Protein AF-A7S2D7-F1 (afdb_monomer)

Secondary structure (DSSP, 8-state):
-----HHHHHHHHHHHHHHHHHHHHHS----S--TTPPEEEEEEE--PPPBTTBS---SS--EEEEEEESS-SB-TTT--BTHHHHHHHHHHHHHHHHTT---HHHHHHHHHHHHHHHHH-BTTBSHHHHHHHHHHHS--

Nearest PDB structures (foldseek):
  5t7v-assembly1_S1  TM=2.648E-01  e=6.161E+00  Staphylococcus aureus

Organism: Nematostella vectensis (NCBI:txid45351)

Solvent-accessible surface area (backbone atoms only — not comparable to full-atom values): 8484 Å² total; per-residue (Å²): 130,88,84,75,50,71,64,56,53,50,51,52,54,50,52,53,23,52,52,33,39,50,47,41,68,76,55,62,81,77,90,67,70,59,96,92,54,62,66,39,77,48,79,45,78,64,66,62,76,52,62,93,83,45,54,51,61,60,94,60,88,40,77,47,78,47,79,42,63,64,88,35,76,53,30,93,89,78,62,53,41,59,69,52,56,59,53,48,51,50,51,57,51,46,57,40,55,78,62,29,39,69,59,74,92,51,46,59,45,53,52,33,33,51,51,38,50,68,75,53,37,47,101,86,40,52,62,66,52,47,52,56,53,50,48,71,76,56,73,128

Mean predicted aligned error: 9.38 Å

pLDDT: mean 75.76, std 11.94, range [41.72, 92.44]

InterPro domains:
  IPR053164 IS1016-like transposase [PTHR47163] (67-122)

Structure (mmCIF, N/CA/C/O backbone):
data_AF-A7S2D7-F1
#
_entry.id   AF-A7S2D7-F1
#
loop_
_atom_site.group_PDB
_atom_site.id
_atom_site.type_symbol
_atom_site.label_atom_id
_atom_site.label_alt_id
_atom_site.label_comp_id
_atom_site.label_asym_id
_atom_site.label_entity_id
_atom_site.label_seq_id
_atom_site.pdbx_PDB_ins_code
_atom_site.Cartn_x
_atom_site.Cartn_y
_atom_site.Cartn_z
_atom_site.occupancy
_atom_site.B_iso_or_equiv
_atom_site.auth_seq_id
_atom_site.auth_comp_id
_atom_site.auth_asym_id
_atom_site.auth_atom_id
_atom_site.pdbx_PDB_model_num
ATOM 1 N N . MET A 1 1 ? -18.080 21.602 16.824 1.00 41.72 1 MET A N 1
ATOM 2 C CA . MET A 1 1 ? -17.083 20.830 16.053 1.00 41.72 1 MET A CA 1
ATOM 3 C C . MET A 1 1 ? -17.118 19.422 16.624 1.00 41.72 1 MET A C 1
ATOM 5 O O . MET A 1 1 ? -16.817 19.279 17.797 1.00 41.72 1 MET A O 1
ATOM 9 N N . CYS A 1 2 ? -17.673 18.445 15.903 1.00 49.47 2 CYS A N 1
ATOM 10 C CA . CYS A 1 2 ? -17.934 17.110 16.453 1.00 49.47 2 CYS A CA 1
ATOM 11 C C . CYS A 1 2 ? -16.610 16.435 16.825 1.00 49.47 2 CYS A C 1
ATOM 13 O O . CYS A 1 2 ? -15.798 16.164 15.942 1.00 49.47 2 CYS A O 1
ATOM 15 N N . ASP A 1 3 ? -16.391 16.209 18.117 1.00 71.81 3 ASP A N 1
ATOM 16 C CA . ASP A 1 3 ? -15.151 15.635 18.629 1.00 71.81 3 ASP A CA 1
ATOM 17 C C . ASP A 1 3 ? -15.180 14.117 18.406 1.00 71.81 3 ASP A C 1
ATOM 19 O O . ASP A 1 3 ? -15.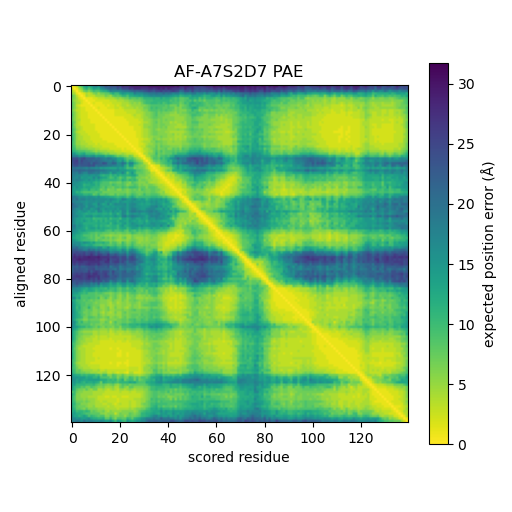849 13.358 19.113 1.00 71.81 3 ASP A O 1
ATOM 23 N N . VAL A 1 4 ? -14.551 13.663 17.323 1.00 79.50 4 VAL A N 1
ATOM 24 C CA . VAL A 1 4 ? -14.476 12.238 16.998 1.00 79.50 4 VAL A CA 1
ATOM 25 C C . VAL A 1 4 ? -13.358 11.628 17.834 1.00 79.50 4 VAL A C 1
ATOM 27 O O . VAL A 1 4 ? -12.190 11.952 17.639 1.00 79.50 4 VAL A O 1
ATOM 30 N N . SER A 1 5 ? -13.702 10.709 18.741 1.00 88.38 5 SER A N 1
ATOM 31 C CA . SER A 1 5 ? -12.699 10.040 19.583 1.00 88.38 5 SER A CA 1
ATOM 32 C C . SER A 1 5 ? -11.597 9.361 18.754 1.00 88.38 5 SER A C 1
ATOM 34 O O . SER A 1 5 ? -11.874 8.752 17.716 1.00 88.38 5 SER A O 1
ATOM 36 N N . GLU A 1 6 ? -10.355 9.359 19.251 1.00 82.69 6 GLU A N 1
ATOM 37 C CA . GLU A 1 6 ? -9.231 8.664 18.595 1.00 82.69 6 GLU A CA 1
ATOM 38 C C . GLU A 1 6 ? -9.531 7.178 18.324 1.00 82.69 6 GLU A C 1
ATOM 40 O O . GLU A 1 6 ? -9.091 6.610 17.323 1.00 82.69 6 GLU A O 1
ATOM 45 N N . ARG A 1 7 ? -10.337 6.544 19.188 1.00 84.94 7 ARG A N 1
ATOM 46 C CA . ARG A 1 7 ? -10.813 5.167 18.989 1.00 84.94 7 ARG A CA 1
ATOM 47 C C . ARG A 1 7 ? -11.715 5.043 17.769 1.00 84.94 7 ARG A C 1
ATOM 49 O O . ARG A 1 7 ? -11.518 4.131 16.967 1.00 84.94 7 ARG A O 1
ATOM 56 N N . ALA A 1 8 ? -12.670 5.956 17.609 1.00 87.12 8 ALA A N 1
ATOM 57 C CA . ALA A 1 8 ? -13.540 5.982 16.440 1.00 87.12 8 ALA A CA 1
ATOM 58 C C . ALA A 1 8 ? -12.723 6.199 15.156 1.00 87.12 8 ALA A C 1
ATOM 60 O O . ALA A 1 8 ? -12.913 5.465 14.186 1.00 87.12 8 ALA A O 1
ATOM 61 N N . VAL A 1 9 ? -11.735 7.101 15.176 1.00 86.12 9 VAL A N 1
ATOM 62 C CA . VAL A 1 9 ? -10.799 7.294 14.051 1.00 86.12 9 VAL A CA 1
ATOM 63 C C . VAL A 1 9 ? -10.030 6.006 13.736 1.00 86.12 9 VAL A C 1
ATOM 65 O O . VAL A 1 9 ? -9.883 5.630 12.568 1.00 86.12 9 VAL A O 1
ATOM 68 N N . GLY A 1 10 ? -9.566 5.295 14.767 1.00 86.00 10 GLY A N 1
ATOM 69 C CA . GLY A 1 10 ? -8.894 4.005 14.628 1.00 86.00 10 GLY A CA 1
ATOM 70 C C . GLY A 1 10 ? -9.771 2.937 13.968 1.00 86.00 10 GLY A C 1
ATOM 71 O O . GLY A 1 10 ? -9.314 2.262 13.043 1.00 86.00 10 GLY A O 1
ATOM 72 N N . HIS A 1 11 ? -11.031 2.817 14.395 1.00 88.75 11 HIS A N 1
ATOM 73 C CA . HIS A 1 11 ? -11.997 1.873 13.823 1.00 88.75 11 HIS A CA 1
ATOM 74 C C . HIS A 1 11 ? -12.335 2.201 12.370 1.00 88.75 11 HIS A C 1
ATOM 76 O O . HIS A 1 11 ? -12.299 1.312 11.522 1.00 88.75 11 HIS A O 1
ATOM 82 N N . ILE A 1 12 ? -12.588 3.476 12.064 1.00 88.38 12 ILE A N 1
ATOM 83 C CA . ILE A 1 12 ? -12.851 3.929 10.694 1.00 88.38 12 ILE A CA 1
ATOM 84 C C . ILE A 1 12 ? -11.648 3.609 9.802 1.00 88.38 12 ILE A C 1
ATOM 86 O O . ILE A 1 12 ? -11.805 3.023 8.735 1.00 88.38 12 ILE A O 1
ATOM 90 N N . SER A 1 13 ? -10.432 3.906 10.269 1.00 87.88 13 SER A N 1
ATOM 91 C CA . SER A 1 13 ? -9.206 3.610 9.522 1.00 87.88 13 SER A CA 1
ATOM 92 C C . SER A 1 13 ? -9.024 2.112 9.266 1.00 87.88 13 SER A C 1
ATOM 94 O O . SER A 1 13 ? -8.570 1.727 8.194 1.00 87.88 13 SER A O 1
ATOM 96 N N . ALA A 1 14 ? -9.348 1.259 10.242 1.00 89.38 14 ALA A N 1
ATOM 97 C CA . ALA A 1 14 ? -9.297 -0.190 10.062 1.00 89.38 14 ALA A CA 1
ATOM 98 C C . ALA A 1 14 ? -10.330 -0.656 9.032 1.00 89.38 14 ALA A C 1
ATOM 100 O O . ALA A 1 14 ? -9.979 -1.383 8.109 1.00 89.38 14 ALA A O 1
ATOM 101 N N . ARG A 1 15 ? -11.561 -0.143 9.117 1.00 91.12 15 ARG A N 1
ATOM 102 C CA . ARG A 1 15 ? -12.623 -0.502 8.181 1.00 91.12 15 ARG A CA 1
ATOM 103 C C . ARG A 1 15 ? -12.303 -0.087 6.746 1.00 91.12 15 ARG A C 1
ATOM 105 O O . ARG A 1 15 ? -12.580 -0.845 5.824 1.00 91.12 15 ARG A O 1
ATOM 112 N N . ILE A 1 16 ? -11.689 1.081 6.554 1.00 90.25 16 ILE A N 1
ATOM 113 C CA . ILE A 1 16 ? -11.207 1.528 5.238 1.00 90.25 16 ILE A CA 1
ATOM 114 C C . ILE A 1 16 ? -10.205 0.519 4.663 1.00 90.25 16 ILE A C 1
ATOM 116 O O . ILE A 1 16 ? -10.333 0.142 3.501 1.00 90.25 16 ILE A O 1
ATOM 120 N N . ARG A 1 17 ? -9.248 0.040 5.470 1.00 91.62 17 ARG A N 1
ATOM 121 C CA . ARG A 1 17 ? -8.279 -0.974 5.022 1.00 91.62 17 ARG A CA 1
ATOM 122 C C . ARG A 1 17 ? -8.947 -2.280 4.621 1.00 91.62 17 ARG A C 1
ATOM 124 O O . ARG A 1 17 ? -8.605 -2.817 3.574 1.00 91.62 17 ARG A O 1
ATOM 131 N N . ASP A 1 18 ? -9.923 -2.746 5.397 1.00 92.44 18 ASP A N 1
ATOM 132 C CA . ASP A 1 18 ? -10.671 -3.964 5.067 1.00 92.44 18 ASP A CA 1
ATOM 133 C C . ASP A 1 18 ? -11.399 -3.829 3.724 1.00 92.44 18 ASP A C 1
ATOM 135 O O . ASP A 1 18 ? -11.419 -4.762 2.925 1.00 92.44 18 ASP A O 1
ATOM 139 N N . ILE A 1 19 ? -11.969 -2.652 3.452 1.00 91.31 19 ILE A N 1
ATOM 140 C CA . ILE A 1 19 ? -12.658 -2.354 2.193 1.00 91.31 19 ILE A CA 1
ATOM 141 C C . ILE A 1 19 ? -11.673 -2.350 1.017 1.00 91.31 19 ILE A C 1
ATOM 143 O O . ILE A 1 19 ? -11.964 -2.946 -0.020 1.00 91.31 19 ILE A O 1
ATOM 147 N N . CYS A 1 20 ? -10.500 -1.732 1.177 1.00 91.12 20 CYS A N 1
ATOM 148 C CA . CYS A 1 20 ? -9.443 -1.764 0.163 1.00 91.12 20 CYS A CA 1
ATOM 149 C C . CYS A 1 20 ? -8.960 -3.197 -0.109 1.00 91.12 20 CYS A C 1
ATOM 151 O O . CYS A 1 20 ? -8.833 -3.594 -1.266 1.00 91.12 20 CYS A O 1
ATOM 153 N N . ALA A 1 21 ? -8.731 -3.987 0.944 1.00 90.50 21 ALA A N 1
ATOM 154 C CA . ALA A 1 21 ? -8.306 -5.380 0.832 1.00 90.50 21 ALA A CA 1
ATOM 155 C C . ALA A 1 21 ? -9.370 -6.254 0.145 1.00 90.50 21 ALA A C 1
ATOM 157 O O . ALA A 1 21 ? -9.051 -7.083 -0.707 1.00 90.50 21 ALA A O 1
ATOM 158 N N . GLU A 1 22 ? -10.647 -6.044 0.470 1.00 91.69 22 GLU A N 1
ATOM 159 C CA . GLU A 1 22 ? -11.778 -6.696 -0.194 1.00 91.69 22 GLU A CA 1
ATOM 160 C C . GLU A 1 22 ? -11.828 -6.371 -1.685 1.00 91.69 22 GLU A C 1
ATOM 162 O O . GLU A 1 22 ? -11.991 -7.273 -2.508 1.00 91.69 22 GLU A O 1
ATOM 167 N N . ASP A 1 23 ? -11.661 -5.098 -2.039 1.00 90.94 23 ASP A N 1
ATOM 168 C CA . ASP A 1 23 ? -11.666 -4.669 -3.431 1.00 90.94 23 ASP A CA 1
ATOM 169 C C . ASP A 1 23 ? -10.523 -5.300 -4.230 1.00 90.94 23 ASP A C 1
ATOM 171 O O . ASP A 1 23 ? -10.749 -5.825 -5.320 1.00 90.94 23 ASP A O 1
ATOM 175 N N . LEU A 1 24 ? -9.310 -5.312 -3.668 1.00 88.38 24 LEU A N 1
ATOM 176 C CA . LEU A 1 24 ? -8.164 -5.974 -4.288 1.00 88.38 24 LEU A CA 1
ATOM 177 C C . LEU A 1 24 ? -8.389 -7.476 -4.446 1.00 88.38 24 LEU A C 1
ATOM 179 O O . LEU A 1 24 ? -7.991 -8.041 -5.455 1.00 88.38 24 LEU A O 1
ATOM 183 N N . ARG A 1 25 ? -9.062 -8.137 -3.503 1.00 88.19 25 ARG A N 1
ATOM 184 C CA . ARG A 1 25 ? -9.363 -9.566 -3.637 1.00 88.19 25 ARG A CA 1
ATOM 185 C C . ARG A 1 25 ? -10.402 -9.846 -4.721 1.00 88.19 25 ARG A C 1
ATOM 187 O O . ARG A 1 2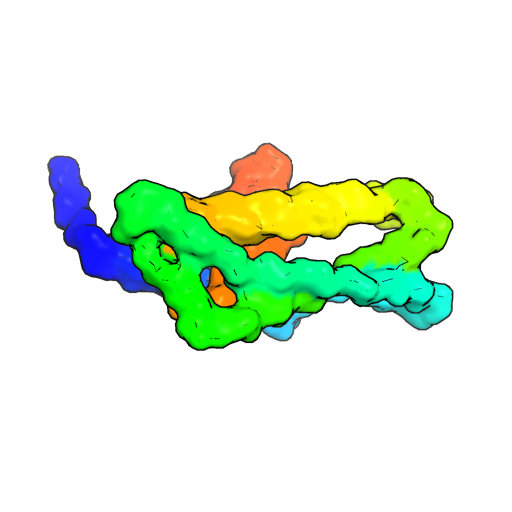5 ? -10.283 -10.838 -5.431 1.00 88.19 25 ARG A O 1
ATOM 194 N N . ARG A 1 26 ? -11.428 -8.997 -4.842 1.00 88.38 26 ARG A N 1
ATOM 195 C CA . ARG A 1 26 ? -12.495 -9.144 -5.851 1.00 88.38 26 ARG A CA 1
ATOM 196 C C . ARG A 1 26 ? -12.031 -8.777 -7.248 1.00 88.38 26 ARG A C 1
ATOM 198 O O . ARG A 1 26 ? -12.454 -9.384 -8.225 1.00 88.38 26 ARG A O 1
ATOM 205 N N . ARG A 1 27 ? -11.207 -7.742 -7.339 1.00 86.12 27 ARG A N 1
ATOM 206 C CA . ARG A 1 27 ? -10.672 -7.200 -8.581 1.00 86.12 27 ARG A CA 1
ATOM 207 C C . ARG A 1 27 ? -9.153 -7.180 -8.431 1.00 86.12 27 ARG A C 1
ATOM 209 O O . ARG A 1 27 ? -8.590 -6.098 -8.217 1.00 86.12 27 ARG A O 1
ATOM 216 N N . PRO A 1 28 ? -8.508 -8.361 -8.491 1.00 80.56 28 PRO A N 1
ATOM 217 C CA . PRO A 1 28 ? -7.068 -8.459 -8.349 1.00 80.56 28 PRO A CA 1
ATOM 218 C C . PRO A 1 28 ? -6.423 -7.549 -9.372 1.00 80.56 28 PRO A C 1
ATOM 220 O O . PRO A 1 28 ? -6.700 -7.616 -10.570 1.00 80.56 28 PRO A O 1
ATOM 223 N N . VAL A 1 29 ? -5.584 -6.653 -8.872 1.00 72.50 29 VAL A N 1
ATOM 224 C CA . VAL A 1 29 ? -4.645 -5.973 -9.741 1.00 72.50 29 VAL A CA 1
ATOM 225 C C . VAL A 1 29 ? -3.650 -7.056 -10.127 1.00 72.50 29 VAL A C 1
ATOM 227 O O . VAL A 1 29 ? -2.956 -7.574 -9.257 1.00 72.50 29 VAL A O 1
ATOM 230 N N . ILE A 1 30 ? -3.648 -7.448 -11.400 1.00 65.50 30 ILE A N 1
ATOM 231 C CA . ILE A 1 30 ? -2.642 -8.336 -11.986 1.00 65.50 30 ILE A CA 1
ATOM 232 C C . ILE A 1 30 ? -1.746 -7.424 -12.815 1.00 65.50 30 ILE A C 1
ATOM 234 O O . ILE A 1 30 ? -2.040 -7.173 -13.982 1.00 65.50 30 ILE A O 1
ATOM 238 N N . PRO A 1 31 ? -0.707 -6.833 -12.211 1.00 58.38 31 PRO A N 1
ATOM 239 C CA . PRO A 1 31 ? 0.064 -5.794 -12.866 1.00 58.38 31 PRO A CA 1
ATOM 240 C C . PRO A 1 31 ? 1.294 -6.361 -13.580 1.00 58.38 31 PRO A C 1
ATOM 242 O O . PRO A 1 31 ? 1.956 -5.661 -14.337 1.00 58.38 31 PRO A O 1
ATOM 245 N N . PHE A 1 32 ? 1.605 -7.636 -13.336 1.00 61.41 32 PHE A N 1
ATOM 246 C CA . PHE A 1 32 ? 2.858 -8.270 -13.701 1.00 61.41 32 PHE A CA 1
ATOM 247 C C . PHE A 1 32 ? 2.562 -9.712 -14.099 1.00 61.41 32 PHE A C 1
ATOM 249 O O . PHE A 1 32 ? 2.289 -10.550 -13.241 1.00 61.41 32 PHE A O 1
ATOM 256 N N . GLY A 1 33 ? 2.593 -9.991 -15.399 1.00 56.00 33 GLY A N 1
ATOM 257 C CA . GLY A 1 33 ? 2.413 -11.345 -15.912 1.00 56.00 33 GLY A CA 1
ATOM 258 C C . GLY A 1 33 ? 1.173 -11.499 -16.780 1.00 56.00 33 GLY A C 1
ATOM 259 O O . GLY A 1 33 ? 0.056 -11.627 -16.289 1.00 56.00 33 GLY A O 1
ATOM 260 N N . GLY A 1 34 ? 1.410 -11.547 -18.086 1.00 58.53 34 GLY A N 1
ATOM 261 C CA . GLY A 1 34 ? 0.621 -12.341 -19.020 1.00 58.53 34 GLY A CA 1
ATOM 262 C C . GLY A 1 34 ? 1.458 -13.545 -19.471 1.00 58.53 34 GLY A C 1
ATOM 263 O O . GLY A 1 34 ? 2.648 -13.619 -19.142 1.00 58.53 34 GLY A O 1
ATOM 264 N N . PRO A 1 35 ? 0.883 -14.496 -20.219 1.00 63.00 35 PRO A N 1
ATOM 265 C CA . PRO A 1 35 ? 1.657 -15.582 -20.814 1.00 63.00 35 PRO A CA 1
ATOM 266 C C . PRO A 1 35 ? 2.899 -15.040 -21.546 1.00 63.00 35 PRO A C 1
ATOM 268 O O . PRO A 1 35 ? 2.784 -14.142 -22.375 1.00 63.00 35 PRO A O 1
ATOM 271 N N . GLY A 1 36 ? 4.088 -15.554 -21.212 1.00 62.84 36 GLY A N 1
ATOM 272 C CA . GLY A 1 36 ? 5.361 -15.143 -21.826 1.00 62.84 36 GLY A CA 1
ATOM 273 C C . GLY A 1 36 ? 6.082 -13.956 -21.169 1.00 62.84 36 GLY A C 1
ATOM 274 O O . GLY A 1 36 ? 7.176 -13.603 -21.603 1.00 62.84 36 GLY A O 1
ATOM 275 N N . VAL A 1 37 ? 5.527 -13.360 -20.110 1.00 65.81 37 VAL A N 1
ATOM 276 C CA . VAL A 1 37 ? 6.165 -12.260 -19.371 1.00 65.81 37 VAL A CA 1
ATOM 277 C C . VAL A 1 37 ? 7.048 -12.797 -18.241 1.00 65.81 37 VAL A C 1
ATOM 279 O O . VAL A 1 37 ? 6.587 -13.570 -17.403 1.00 65.81 37 VAL A O 1
ATOM 282 N N . VAL A 1 38 ? 8.307 -12.350 -18.169 1.00 65.31 38 VAL A N 1
ATOM 283 C CA . VAL A 1 38 ? 9.186 -12.641 -17.024 1.00 65.31 38 VAL A CA 1
ATOM 284 C C . VAL A 1 38 ? 9.116 -11.500 -16.022 1.00 65.31 38 VAL A C 1
ATOM 286 O O . VAL A 1 38 ? 9.506 -10.361 -16.296 1.00 65.31 38 VAL A O 1
ATOM 289 N N . CYS A 1 39 ? 8.664 -11.843 -14.825 1.00 70.25 39 CYS A N 1
ATOM 290 C CA . CYS A 1 39 ? 8.678 -10.958 -13.676 1.00 70.25 39 CYS A CA 1
ATOM 291 C C . CYS A 1 39 ? 9.937 -11.202 -12.838 1.00 70.25 39 CYS A C 1
ATOM 293 O O . CYS A 1 39 ? 10.406 -12.332 -12.702 1.00 70.25 39 CYS A O 1
ATOM 295 N N . GLN A 1 40 ? 10.468 -10.138 -12.253 1.00 71.69 40 GLN A N 1
ATOM 296 C CA . GLN A 1 40 ? 11.423 -10.201 -11.163 1.00 71.69 40 GLN A CA 1
ATOM 297 C C . GLN A 1 40 ? 10.665 -10.093 -9.840 1.00 71.69 40 GLN A C 1
ATOM 299 O O . GLN A 1 40 ? 9.778 -9.255 -9.679 1.00 71.69 40 GLN A O 1
ATOM 304 N N . ILE A 1 41 ? 11.021 -10.957 -8.897 1.00 77.25 41 ILE A N 1
ATOM 305 C CA . ILE A 1 41 ? 10.593 -10.849 -7.507 1.00 77.25 41 ILE A CA 1
ATOM 306 C C . ILE A 1 41 ? 11.729 -10.152 -6.763 1.00 77.25 41 ILE A C 1
ATOM 308 O O . ILE A 1 41 ? 12.889 -10.528 -6.927 1.00 77.25 41 ILE A O 1
ATOM 312 N N . ASP A 1 42 ? 11.393 -9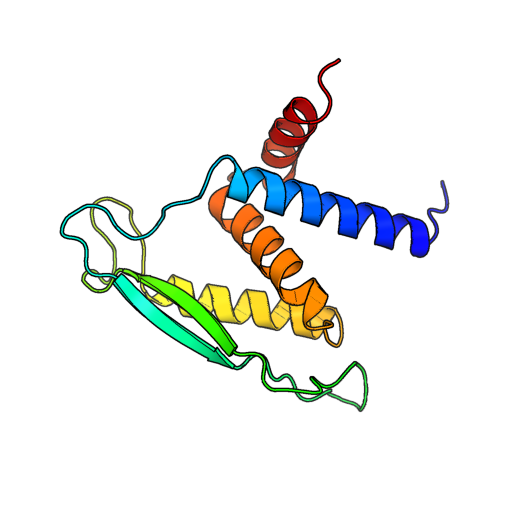.128 -5.991 1.00 80.19 42 ASP A N 1
ATOM 313 C CA . ASP A 1 42 ? 12.323 -8.429 -5.112 1.00 80.19 42 ASP A CA 1
ATOM 314 C C . ASP A 1 42 ? 11.853 -8.533 -3.664 1.00 80.19 42 ASP A C 1
ATOM 316 O O . ASP A 1 42 ? 10.654 -8.620 -3.373 1.00 80.19 42 ASP A O 1
ATOM 320 N N . GLU A 1 43 ? 12.809 -8.513 -2.746 1.00 85.12 43 GLU A N 1
ATOM 321 C CA . GLU A 1 43 ? 12.567 -8.728 -1.328 1.00 85.12 43 GLU A CA 1
ATOM 322 C C . GLU A 1 43 ? 13.037 -7.519 -0.531 1.00 85.12 43 GLU A C 1
ATOM 324 O O . GLU A 1 43 ? 14.168 -7.053 -0.663 1.00 85.12 43 GLU A O 1
ATOM 329 N N . SER A 1 44 ? 12.195 -7.032 0.378 1.00 85.62 44 SER A N 1
ATOM 330 C CA . SER A 1 44 ? 12.602 -5.993 1.315 1.00 85.62 44 SER A CA 1
ATOM 331 C C . SER A 1 44 ? 12.346 -6.402 2.752 1.00 85.62 44 SER A C 1
ATOM 333 O O . SER A 1 44 ? 11.255 -6.828 3.136 1.00 85.62 44 SER A O 1
ATOM 335 N N . ARG A 1 45 ? 13.361 -6.196 3.592 1.00 85.19 45 ARG A N 1
ATOM 336 C CA . ARG A 1 45 ? 13.260 -6.412 5.032 1.00 85.19 45 ARG A CA 1
ATOM 337 C C . ARG A 1 45 ? 12.641 -5.191 5.714 1.00 85.19 45 ARG A C 1
ATOM 339 O O . ARG A 1 45 ? 13.231 -4.110 5.776 1.00 85.19 45 ARG A O 1
ATOM 346 N N . PHE A 1 46 ? 11.461 -5.378 6.290 1.00 80.44 46 PHE A N 1
ATOM 347 C CA . PHE A 1 46 ? 10.685 -4.378 7.026 1.00 80.44 46 PHE A CA 1
ATOM 348 C C . PHE A 1 46 ? 11.007 -4.404 8.527 1.00 80.44 46 PHE A C 1
ATOM 350 O O . PHE A 1 46 ? 10.126 -4.517 9.384 1.00 80.44 46 PHE A O 1
ATOM 357 N N . ASN A 1 47 ? 12.293 -4.263 8.857 1.00 73.88 47 ASN A N 1
ATOM 358 C CA . ASN A 1 47 ? 12.765 -4.177 10.238 1.00 73.88 47 ASN A CA 1
ATOM 359 C C . ASN A 1 47 ? 13.221 -2.755 10.569 1.00 73.88 47 ASN A C 1
ATOM 361 O O . ASN A 1 47 ? 14.408 -2.437 10.521 1.00 73.88 47 ASN A O 1
ATOM 365 N N . HIS A 1 48 ? 12.276 -1.874 10.897 1.00 70.81 48 HIS A N 1
ATOM 366 C CA . HIS A 1 48 ? 12.631 -0.531 11.346 1.00 70.81 48 HIS A CA 1
ATOM 367 C C . HIS A 1 48 ? 13.100 -0.556 12.807 1.00 70.81 48 HIS A C 1
ATOM 369 O O . HIS A 1 48 ? 12.368 -1.006 13.690 1.00 70.81 48 HIS A O 1
ATOM 375 N N . LYS A 1 49 ? 14.313 -0.048 13.068 1.00 66.50 49 LYS A N 1
ATOM 376 C CA . LYS A 1 49 ? 14.784 0.223 14.431 1.00 66.50 49 LYS A CA 1
ATOM 377 C C . LYS A 1 49 ? 14.078 1.481 14.954 1.00 66.50 49 LYS A C 1
ATOM 379 O O . LYS A 1 49 ? 14.170 2.510 14.285 1.00 66.50 49 LYS A O 1
ATOM 384 N N . PRO A 1 50 ? 13.398 1.428 16.114 1.00 66.31 50 PRO A N 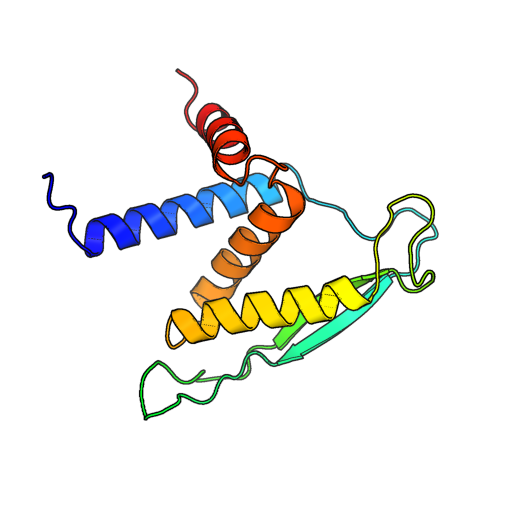1
ATOM 385 C CA . PRO A 1 50 ? 12.795 2.609 16.723 1.00 66.31 50 PRO A CA 1
ATOM 386 C C . PRO A 1 50 ? 13.820 3.738 16.861 1.00 66.31 50 PRO A C 1
ATOM 388 O O . PRO A 1 50 ? 14.899 3.535 17.416 1.00 66.31 50 PRO A O 1
ATOM 391 N N . LYS A 1 51 ? 13.489 4.934 16.367 1.00 65.69 51 LYS A N 1
ATOM 392 C CA . LYS A 1 51 ? 14.299 6.135 16.601 1.00 65.69 51 LYS A CA 1
ATOM 393 C C . LYS A 1 51 ? 13.815 6.814 17.881 1.00 65.69 51 LYS A C 1
ATOM 395 O O . LYS A 1 51 ? 12.613 6.859 18.140 1.00 65.69 51 LYS A O 1
ATOM 400 N N . HIS A 1 52 ? 14.740 7.346 18.680 1.00 77.12 52 HIS A N 1
ATOM 401 C CA . HIS A 1 52 ? 14.428 8.024 19.948 1.00 77.12 52 HIS A CA 1
ATOM 402 C C . HIS A 1 52 ? 13.638 7.149 20.944 1.00 77.12 52 HIS A C 1
ATOM 404 O O . HIS A 1 52 ? 12.812 7.669 21.688 1.00 77.12 52 HIS A O 1
ATOM 410 N N . ASN A 1 53 ? 13.831 5.822 20.915 1.00 71.44 53 ASN A N 1
ATOM 411 C CA . ASN A 1 53 ? 13.070 4.847 21.712 1.00 71.44 53 ASN A CA 1
ATOM 412 C C . ASN A 1 53 ? 11.539 4.980 21.578 1.00 71.44 53 ASN A C 1
ATOM 414 O O . ASN A 1 53 ? 10.789 4.591 22.471 1.00 71.44 53 ASN A O 1
ATOM 418 N N . ARG A 1 54 ? 11.056 5.529 20.454 1.00 66.38 54 ARG A N 1
ATOM 419 C CA . ARG A 1 54 ? 9.629 5.687 20.170 1.00 66.38 54 ARG A CA 1
ATOM 420 C C . ARG A 1 54 ? 9.177 4.681 19.126 1.00 66.38 54 ARG A C 1
ATOM 422 O O . ARG A 1 54 ? 9.708 4.633 18.019 1.00 66.38 54 ARG A O 1
ATOM 429 N N . GLY A 1 55 ? 8.129 3.943 19.472 1.00 71.62 55 GLY A N 1
ATOM 430 C CA . GLY A 1 55 ? 7.499 2.972 18.591 1.00 71.62 55 GLY A CA 1
ATOM 431 C C . GLY A 1 55 ? 7.768 1.525 18.962 1.00 71.62 55 GLY A C 1
ATOM 432 O O . GLY A 1 55 ? 8.518 1.219 19.885 1.00 71.62 55 GLY A O 1
ATOM 433 N N . ARG A 1 56 ? 7.112 0.622 18.239 1.00 69.94 56 ARG A N 1
ATOM 434 C CA . ARG A 1 56 ? 7.187 -0.815 18.467 1.00 69.94 56 ARG A CA 1
ATOM 435 C C . ARG A 1 56 ? 8.285 -1.422 17.591 1.00 69.94 56 ARG A C 1
ATOM 437 O O . ARG A 1 56 ? 8.127 -1.413 16.367 1.00 69.94 56 ARG A O 1
ATOM 444 N N . PRO A 1 57 ? 9.364 -1.977 18.171 1.00 70.81 57 PRO A N 1
ATOM 445 C CA . PRO A 1 57 ? 10.320 -2.742 17.390 1.00 70.81 57 PRO A CA 1
AT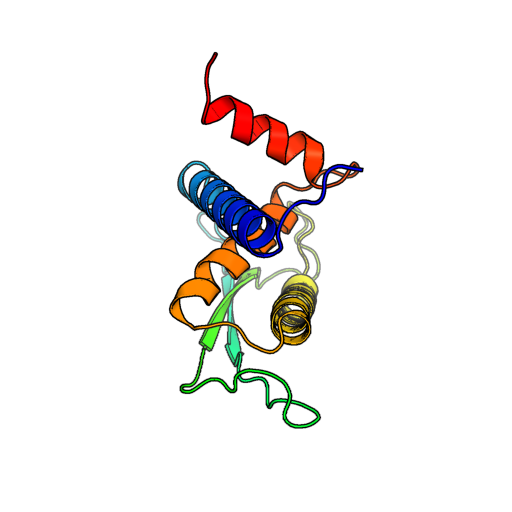OM 446 C C . PRO A 1 57 ? 9.636 -3.998 16.824 1.00 70.81 57 PRO A C 1
ATOM 448 O O . PRO A 1 57 ? 8.765 -4.585 17.479 1.00 70.81 57 PRO A O 1
ATOM 451 N N . PRO A 1 58 ? 10.009 -4.436 15.615 1.00 69.44 58 PRO A N 1
ATOM 452 C CA . PRO A 1 58 ? 9.556 -5.717 15.105 1.00 69.44 58 PRO A CA 1
ATOM 453 C C . PRO A 1 58 ? 10.138 -6.836 15.981 1.00 69.44 58 PRO A C 1
ATOM 455 O O . PRO A 1 58 ? 11.351 -6.954 16.109 1.00 69.44 58 PRO A O 1
ATOM 458 N N . MET A 1 59 ? 9.274 -7.657 16.593 1.00 70.44 59 MET A N 1
ATOM 459 C CA . MET A 1 59 ? 9.704 -8.819 17.400 1.00 70.44 59 MET A CA 1
ATOM 460 C C . MET A 1 59 ? 10.382 -9.905 16.555 1.00 70.44 59 MET A C 1
ATOM 462 O O . MET A 1 59 ? 11.114 -10.732 17.085 1.00 70.44 59 MET A O 1
ATOM 466 N N . ARG A 1 60 ? 10.085 -9.942 15.253 1.00 74.81 60 ARG A N 1
ATOM 467 C CA . ARG A 1 60 ? 10.601 -10.903 14.277 1.00 74.81 60 ARG A CA 1
ATOM 468 C C . ARG A 1 60 ? 10.840 -10.198 12.956 1.00 74.81 60 ARG A C 1
ATOM 470 O O . ARG A 1 60 ? 10.265 -9.139 12.709 1.00 74.81 60 ARG A O 1
ATOM 477 N N . GLU A 1 61 ? 11.671 -10.801 12.118 1.00 79.38 61 GLU A N 1
ATOM 478 C CA . GLU A 1 61 ? 11.904 -10.303 10.770 1.00 79.38 61 GLU A CA 1
ATOM 479 C C . GLU A 1 61 ? 10.623 -10.339 9.946 1.00 79.38 61 GLU A C 1
ATOM 481 O O . GLU A 1 61 ? 9.973 -11.378 9.836 1.00 79.38 61 GLU A O 1
ATOM 486 N N . ASN A 1 62 ? 10.262 -9.186 9.388 1.00 81.12 62 ASN A N 1
ATOM 487 C CA . ASN A 1 62 ? 9.187 -9.093 8.416 1.00 81.12 62 ASN A CA 1
ATOM 488 C C . ASN A 1 62 ? 9.821 -8.944 7.038 1.00 81.12 62 ASN A C 1
ATOM 490 O O . ASN A 1 62 ? 10.383 -7.896 6.722 1.00 81.12 62 ASN A O 1
ATOM 494 N N . TRP A 1 63 ? 9.741 -10.003 6.247 1.00 82.81 63 TRP A N 1
ATOM 495 C CA . TRP A 1 63 ? 10.119 -9.991 4.843 1.00 82.81 63 TRP A CA 1
ATOM 496 C C . TRP A 1 63 ? 8.874 -9.704 4.014 1.00 82.81 63 TRP A C 1
ATOM 498 O O . TRP A 1 63 ? 7.825 -10.309 4.242 1.00 82.81 63 TRP A O 1
ATOM 508 N N . VAL A 1 64 ? 8.974 -8.730 3.114 1.00 83.56 64 VAL A N 1
ATOM 509 C CA . VAL A 1 64 ? 7.907 -8.380 2.177 1.00 83.56 64 VAL A CA 1
ATOM 510 C C . VAL A 1 64 ? 8.450 -8.582 0.774 1.00 83.56 64 VAL A C 1
ATOM 512 O O . VAL A 1 64 ? 9.521 -8.073 0.449 1.00 83.56 64 VAL A O 1
ATOM 515 N N . PHE A 1 65 ? 7.701 -9.328 -0.029 1.00 82.00 65 PHE A N 1
ATOM 516 C CA . PHE A 1 65 ? 8.041 -9.658 -1.406 1.00 82.00 65 PHE A CA 1
ATOM 517 C C . PHE A 1 65 ? 7.199 -8.794 -2.341 1.00 82.00 65 PHE A C 1
ATOM 519 O O . PHE A 1 65 ? 5.989 -8.667 -2.150 1.00 82.00 65 PHE A O 1
ATOM 526 N N . GLY A 1 66 ? 7.847 -8.174 -3.319 1.00 76.88 66 GLY A N 1
ATOM 527 C CA . GLY A 1 66 ? 7.223 -7.377 -4.368 1.00 76.88 66 GLY A CA 1
ATOM 528 C C . GLY A 1 66 ? 7.544 -7.974 -5.732 1.00 76.88 66 GLY A C 1
ATOM 529 O O . GLY A 1 66 ? 8.585 -8.599 -5.909 1.00 76.88 66 GLY A O 1
ATOM 530 N N . VAL A 1 67 ? 6.647 -7.798 -6.698 1.00 73.62 67 VAL A N 1
ATOM 531 C CA . VAL A 1 67 ? 6.833 -8.273 -8.076 1.00 73.62 67 VAL A CA 1
ATOM 532 C C . VAL A 1 67 ? 6.979 -7.064 -8.996 1.00 73.62 67 VAL A C 1
ATOM 534 O O . VAL A 1 67 ? 6.252 -6.087 -8.840 1.00 73.62 67 VAL A O 1
ATOM 537 N N . VAL A 1 68 ? 7.911 -7.131 -9.947 1.00 67.81 68 VAL A N 1
ATOM 538 C CA . VAL A 1 68 ? 8.154 -6.119 -10.988 1.00 67.81 68 VAL A CA 1
ATOM 539 C C . VAL A 1 68 ? 8.502 -6.759 -12.328 1.00 67.81 68 VAL A C 1
ATOM 541 O O . VAL A 1 68 ? 8.859 -7.929 -12.398 1.00 67.81 68 VAL A O 1
ATOM 544 N N . HIS A 1 69 ? 8.399 -6.001 -13.420 1.00 61.44 69 HIS A N 1
ATOM 545 C CA . HIS A 1 69 ? 8.747 -6.472 -14.762 1.00 61.44 69 HIS A CA 1
ATOM 546 C C . HIS A 1 69 ? 10.270 -6.450 -15.003 1.00 61.44 69 HIS A C 1
ATOM 548 O O . HIS A 1 69 ? 10.938 -5.489 -14.620 1.00 61.44 69 HIS A O 1
ATOM 554 N N . ARG A 1 70 ? 10.825 -7.500 -15.635 1.00 51.00 70 ARG A N 1
ATOM 555 C CA . ARG A 1 70 ? 12.283 -7.681 -15.806 1.00 51.00 70 ARG A CA 1
ATOM 556 C C . ARG A 1 70 ? 12.868 -6.981 -17.040 1.00 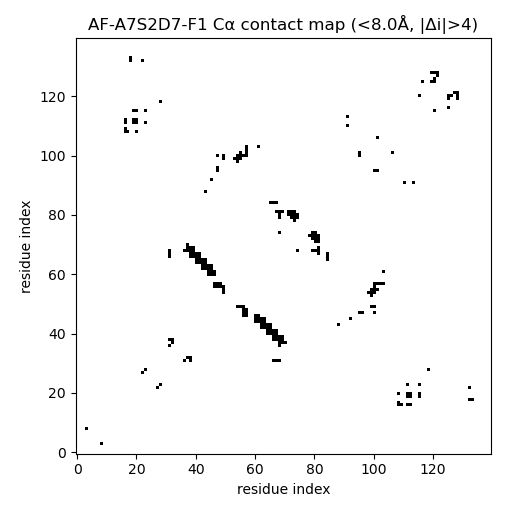51.00 70 ARG A C 1
ATOM 558 O O . ARG A 1 70 ? 14.035 -6.606 -17.011 1.00 51.00 70 ARG A O 1
ATOM 565 N N . TYR A 1 71 ? 12.113 -6.852 -18.134 1.00 48.66 71 TYR A N 1
ATOM 566 C CA . TYR A 1 71 ? 12.739 -6.657 -19.453 1.00 48.66 71 TYR A CA 1
ATOM 567 C C . TYR A 1 71 ? 12.770 -5.246 -20.014 1.00 48.66 71 TYR A C 1
ATOM 569 O O . TYR A 1 71 ? 13.471 -5.031 -20.996 1.00 48.66 71 TYR A O 1
ATOM 577 N N . ASN A 1 72 ? 12.098 -4.277 -19.403 1.00 44.06 72 ASN A N 1
ATOM 578 C CA . ASN A 1 72 ? 12.123 -2.923 -19.929 1.00 44.06 72 ASN A CA 1
ATOM 579 C C . ASN A 1 72 ? 12.317 -1.914 -18.800 1.00 44.06 72 ASN A C 1
ATOM 581 O O . ASN A 1 72 ? 11.594 -1.949 -17.808 1.00 44.06 72 ASN A O 1
ATOM 585 N N . PHE A 1 73 ? 13.276 -0.997 -18.973 1.00 44.75 73 PHE A N 1
ATOM 586 C CA . PHE A 1 73 ? 13.420 0.167 -18.097 1.00 44.75 73 PHE A CA 1
ATOM 587 C C . PHE A 1 73 ? 12.109 0.968 -18.087 1.00 44.75 73 PHE A C 1
ATOM 589 O O . PHE A 1 73 ? 11.723 1.425 -17.027 1.00 44.75 73 PHE A O 1
ATOM 596 N N . VAL A 1 74 ? 11.399 1.024 -19.224 1.00 50.81 74 VAL A N 1
ATOM 597 C CA . VAL A 1 74 ? 9.988 1.423 -19.389 1.00 50.81 74 VAL A CA 1
ATOM 598 C C . VAL A 1 74 ? 9.297 0.322 -20.188 1.00 50.81 74 VAL A C 1
ATOM 600 O O . VAL A 1 74 ? 9.635 0.139 -21.355 1.00 50.81 74 VAL A O 1
ATOM 603 N N . ASP A 1 75 ? 8.336 -0.410 -19.630 1.00 55.19 75 ASP A N 1
ATOM 604 C CA . ASP A 1 75 ? 7.527 -1.309 -20.459 1.00 55.19 75 ASP A CA 1
ATOM 605 C C . ASP A 1 75 ? 6.812 -0.529 -21.588 1.00 55.19 75 ASP A C 1
ATOM 607 O O . ASP A 1 75 ? 6.083 0.412 -21.290 1.00 55.19 75 ASP A O 1
ATOM 611 N N . PRO A 1 76 ? 6.993 -0.865 -22.877 1.00 57.03 76 PRO A N 1
ATOM 612 C CA . PRO A 1 76 ? 6.466 -0.055 -23.977 1.00 57.03 76 PRO A CA 1
ATOM 613 C C . PRO A 1 76 ? 4.942 -0.164 -24.142 1.00 57.03 76 PRO A C 1
ATOM 615 O O . PRO A 1 76 ? 4.353 0.647 -24.851 1.00 57.03 76 PRO A O 1
ATOM 618 N N . ILE A 1 77 ? 4.298 -1.146 -23.500 1.00 55.50 77 ILE A N 1
ATOM 619 C CA . ILE A 1 77 ? 2.849 -1.383 -23.575 1.00 55.50 77 ILE A CA 1
ATOM 620 C C . ILE A 1 77 ? 2.143 -0.767 -22.359 1.00 55.50 77 ILE A C 1
ATOM 622 O O . ILE A 1 77 ? 1.058 -0.204 -22.482 1.00 55.50 77 ILE A O 1
ATOM 626 N N . THR A 1 78 ? 2.758 -0.861 -21.181 1.00 54.91 78 THR A N 1
ATOM 627 C CA . THR A 1 78 ? 2.162 -0.484 -19.888 1.00 54.91 78 THR A CA 1
ATOM 628 C C . THR A 1 78 ? 2.823 0.731 -19.230 1.00 54.91 78 THR A C 1
ATOM 630 O O . THR A 1 78 ? 2.259 1.302 -18.300 1.00 54.91 78 THR A O 1
ATOM 633 N N . GLY A 1 79 ? 4.005 1.148 -19.693 1.00 56.06 79 GLY A N 1
ATOM 634 C CA . GLY A 1 79 ? 4.777 2.278 -19.163 1.00 56.06 79 GLY A CA 1
ATOM 635 C C . GLY A 1 79 ? 5.491 2.011 -17.832 1.00 56.06 79 GLY A C 1
ATOM 636 O O . GLY A 1 79 ? 5.996 2.945 -17.210 1.00 56.06 79 GLY A O 1
ATOM 637 N N . VAL A 1 80 ? 5.516 0.766 -17.346 1.00 51.41 80 VAL A N 1
ATOM 638 C CA . VAL A 1 80 ? 5.964 0.443 -15.982 1.00 51.41 80 VAL A CA 1
ATOM 639 C C . VAL A 1 80 ? 7.495 0.365 -15.880 1.00 51.41 80 VAL A C 1
ATOM 641 O O . VAL A 1 80 ? 8.138 -0.345 -16.648 1.00 51.41 80 VAL A O 1
ATOM 644 N N . HIS A 1 81 ? 8.066 1.081 -14.902 1.00 58.47 81 HIS A N 1
ATOM 645 C CA . HIS A 1 81 ? 9.508 1.188 -14.621 1.00 58.47 81 HIS A CA 1
ATOM 646 C C . HIS A 1 81 ? 9.970 0.311 -13.441 1.00 58.47 81 HIS A C 1
ATOM 648 O O . HIS A 1 81 ? 9.238 0.142 -12.467 1.00 58.47 81 HIS A O 1
ATOM 654 N N . SER A 1 82 ? 11.239 -0.118 -13.426 1.00 54.69 82 SER A N 1
ATOM 655 C CA . SER A 1 82 ? 11.866 -0.787 -12.264 1.00 54.69 82 SER A CA 1
ATOM 656 C C . SER A 1 82 ? 12.059 0.143 -11.051 1.00 54.69 82 SER A C 1
ATOM 658 O O . SER A 1 82 ? 11.933 -0.307 -9.917 1.00 54.69 82 SER A O 1
ATOM 660 N N . GLN A 1 83 ? 12.246 1.458 -11.257 1.00 60.00 83 GLN A N 1
ATOM 661 C CA . GLN A 1 83 ? 12.266 2.471 -10.175 1.00 60.00 83 GLN A CA 1
ATOM 662 C C . GLN A 1 83 ? 10.978 2.479 -9.333 1.00 60.00 83 GLN A C 1
ATOM 664 O O . GLN A 1 83 ? 10.943 2.998 -8.214 1.00 60.00 83 GLN A O 1
ATOM 669 N N . HIS A 1 84 ? 9.904 1.887 -9.859 1.00 65.69 84 HIS A N 1
ATOM 670 C CA . HIS A 1 84 ? 8.630 1.815 -9.174 1.00 65.69 84 HIS A CA 1
ATOM 671 C C . HIS A 1 84 ? 8.708 0.962 -7.901 1.00 65.69 84 HIS A C 1
ATOM 673 O O . HIS A 1 84 ? 8.061 1.318 -6.918 1.00 65.69 84 HIS A O 1
ATOM 679 N N . ILE A 1 85 ? 9.541 -0.091 -7.858 1.00 71.12 85 ILE A N 1
ATOM 680 C CA . ILE A 1 85 ? 9.637 -0.944 -6.663 1.00 71.12 85 ILE A CA 1
ATOM 681 C C . ILE A 1 85 ? 10.398 -0.276 -5.521 1.00 71.12 85 ILE A C 1
ATOM 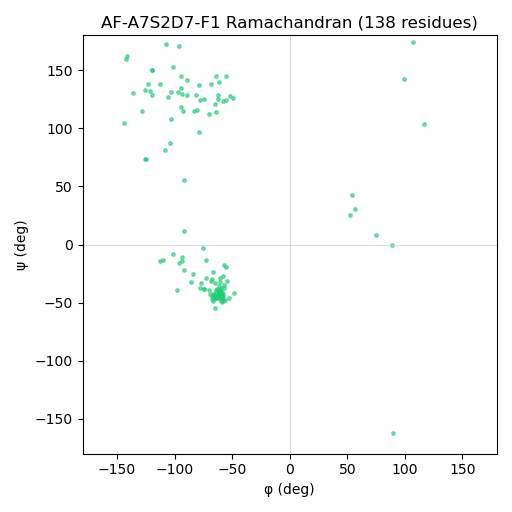683 O O . ILE A 1 85 ? 9.979 -0.360 -4.371 1.00 71.12 85 ILE A O 1
ATOM 687 N N . GLU A 1 86 ? 11.458 0.473 -5.820 1.00 74.75 86 GLU A N 1
ATOM 688 C CA . GLU A 1 86 ? 12.192 1.235 -4.806 1.00 74.75 86 GLU A CA 1
ATOM 689 C C . GLU A 1 86 ? 11.328 2.359 -4.227 1.00 74.75 86 GLU A C 1
ATOM 691 O O . GLU A 1 86 ? 11.280 2.557 -3.009 1.00 74.75 86 GLU A O 1
ATOM 696 N N . SER A 1 87 ? 10.587 3.058 -5.092 1.00 74.56 87 SER A N 1
ATOM 697 C CA . SER A 1 87 ? 9.614 4.073 -4.683 1.00 74.56 87 SER A CA 1
ATOM 698 C C . SER A 1 87 ? 8.483 3.470 -3.838 1.00 74.56 87 SER A C 1
ATOM 700 O O . SER A 1 87 ? 8.143 4.004 -2.775 1.00 74.56 87 SER A O 1
ATOM 702 N N . LEU A 1 88 ? 7.962 2.304 -4.237 1.00 76.69 88 LEU A N 1
ATOM 703 C CA . LEU A 1 88 ? 6.978 1.534 -3.474 1.00 76.69 88 LEU A CA 1
ATOM 704 C C . LEU A 1 88 ? 7.526 1.155 -2.093 1.00 76.69 88 LEU A C 1
ATOM 706 O O . LEU A 1 88 ? 6.878 1.420 -1.078 1.00 76.69 88 LEU A O 1
ATOM 710 N N . TRP A 1 89 ? 8.741 0.602 -2.023 1.00 82.31 89 TRP A N 1
ATOM 711 C CA . TRP A 1 89 ? 9.389 0.265 -0.757 1.00 82.31 89 TRP A CA 1
ATOM 712 C C . TRP A 1 89 ? 9.603 1.484 0.129 1.00 82.31 89 TRP A C 1
ATOM 714 O O . TRP A 1 89 ? 9.385 1.400 1.339 1.00 82.31 89 TRP A O 1
ATOM 724 N N . SER A 1 90 ? 10.005 2.615 -0.449 1.00 82.69 90 SER A N 1
ATOM 725 C CA . SER A 1 90 ? 10.186 3.871 0.277 1.00 82.69 90 SER A CA 1
ATOM 726 C C . SER A 1 90 ? 8.882 4.327 0.934 1.00 82.69 90 SER A C 1
ATOM 728 O O . SER A 1 90 ? 8.856 4.572 2.144 1.00 82.69 90 SER A O 1
ATOM 730 N N . ARG A 1 91 ? 7.780 4.335 0.175 1.00 80.06 91 ARG A N 1
ATOM 731 C CA . ARG A 1 91 ? 6.443 4.700 0.664 1.00 80.06 91 ARG A CA 1
ATOM 732 C C . ARG A 1 91 ? 5.916 3.735 1.720 1.00 80.06 91 ARG A C 1
ATOM 734 O O . ARG A 1 91 ? 5.463 4.151 2.779 1.00 80.06 91 ARG A O 1
ATOM 741 N N . LEU A 1 92 ? 6.035 2.432 1.489 1.00 79.62 92 LEU A N 1
ATOM 742 C CA . LEU A 1 92 ? 5.609 1.433 2.469 1.00 79.62 92 LEU A CA 1
ATOM 743 C C . LEU A 1 92 ? 6.404 1.555 3.778 1.00 79.62 92 LEU A C 1
ATOM 745 O O . LEU A 1 92 ? 5.845 1.496 4.877 1.00 79.62 92 LEU A O 1
ATOM 749 N N . LYS A 1 93 ? 7.719 1.780 3.684 1.00 80.94 93 LYS A N 1
ATOM 750 C CA . LYS A 1 93 ? 8.568 2.018 4.857 1.00 80.94 93 LYS A CA 1
ATOM 751 C C . LYS A 1 93 ? 8.249 3.354 5.532 1.00 80.94 93 LYS A C 1
ATOM 753 O O . LYS A 1 93 ? 8.394 3.427 6.753 1.00 80.94 93 LYS A O 1
ATOM 758 N N . SER A 1 94 ? 7.820 4.393 4.809 1.00 81.31 94 SER A N 1
ATOM 759 C CA . SER A 1 94 ? 7.425 5.676 5.411 1.00 81.31 94 SER A CA 1
ATOM 760 C C . SER A 1 94 ? 6.147 5.535 6.237 1.00 81.31 94 SER A C 1
ATOM 762 O O . SER A 1 94 ? 6.148 5.938 7.398 1.00 81.31 94 SER A O 1
ATOM 764 N N . THR A 1 95 ? 5.127 4.837 5.731 1.00 76.69 95 THR A N 1
ATOM 765 C CA . THR A 1 95 ? 3.897 4.550 6.489 1.00 76.69 95 THR A CA 1
ATOM 766 C C . THR A 1 95 ? 4.193 3.796 7.787 1.00 76.69 95 THR A C 1
ATOM 768 O O . THR A 1 95 ? 3.668 4.129 8.851 1.00 76.69 95 THR A O 1
ATOM 771 N N . VAL A 1 96 ? 5.092 2.806 7.744 1.00 77.06 96 VAL A N 1
ATOM 772 C CA . VAL A 1 96 ? 5.518 2.064 8.945 1.00 77.06 96 VAL A CA 1
ATOM 773 C C . VAL A 1 96 ? 6.236 2.972 9.953 1.00 77.06 96 VAL A C 1
ATOM 775 O O . VAL A 1 96 ? 6.023 2.835 11.164 1.00 77.06 96 VAL A O 1
ATOM 778 N N . LYS A 1 97 ? 7.067 3.909 9.475 1.00 76.62 97 LYS A N 1
ATOM 779 C CA . LYS A 1 97 ? 7.782 4.889 10.312 1.00 76.62 97 LYS A CA 1
ATOM 780 C C . LYS A 1 97 ? 6.830 5.892 10.964 1.00 76.62 97 LYS A C 1
ATOM 782 O O . LYS A 1 97 ? 6.927 6.106 12.170 1.00 76.62 97 LYS A O 1
ATOM 787 N N . GLU A 1 98 ? 5.891 6.458 10.208 1.00 76.81 98 GLU A N 1
ATOM 788 C CA . GLU A 1 98 ? 4.879 7.405 10.705 1.00 76.81 98 GLU A CA 1
ATOM 789 C C . GLU A 1 98 ? 4.025 6.793 11.816 1.00 76.81 98 GLU A C 1
ATOM 791 O O . GLU A 1 98 ? 3.765 7.422 12.843 1.00 76.81 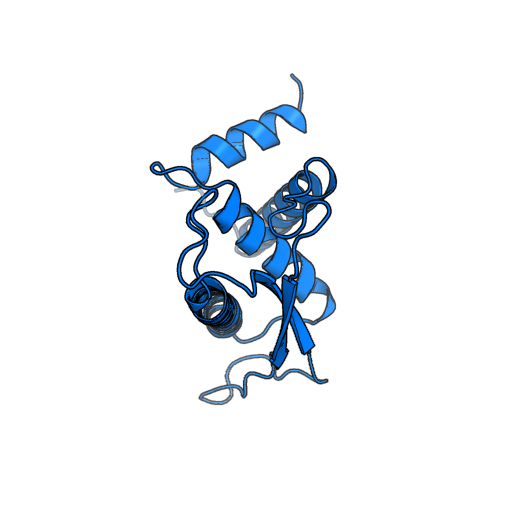98 GLU A O 1
ATOM 796 N N . ARG A 1 99 ? 3.656 5.519 11.657 1.00 75.25 99 ARG A N 1
ATOM 797 C CA . ARG A 1 99 ? 2.884 4.764 12.653 1.00 75.25 99 ARG A CA 1
ATOM 798 C C . ARG A 1 99 ? 3.711 4.326 13.861 1.00 75.25 99 ARG A C 1
ATOM 800 O O . ARG A 1 99 ? 3.152 3.760 14.796 1.00 75.25 99 ARG A O 1
ATOM 807 N N . ARG A 1 100 ? 5.023 4.598 13.865 1.00 76.31 100 ARG A N 1
ATOM 808 C CA . ARG A 1 100 ? 5.969 4.177 14.906 1.00 76.31 100 ARG A CA 1
ATOM 809 C C . ARG A 1 100 ? 5.904 2.659 15.135 1.00 76.31 100 ARG A C 1
ATOM 811 O O . ARG A 1 100 ? 5.929 2.190 16.268 1.00 76.31 100 ARG A O 1
ATOM 818 N N . GLY A 1 101 ? 5.828 1.889 14.050 1.00 73.69 101 GLY A N 1
ATOM 819 C CA . GLY A 1 101 ? 5.771 0.428 14.075 1.00 73.69 101 GLY A CA 1
ATOM 820 C C . GLY A 1 101 ? 4.360 -0.145 13.917 1.00 73.69 101 GLY A C 1
ATOM 821 O O . GLY A 1 101 ? 3.376 0.372 14.438 1.00 73.69 101 GLY A O 1
ATOM 822 N N . ILE A 1 102 ? 4.273 -1.262 13.193 1.00 76.88 102 ILE A N 1
ATOM 823 C CA . ILE A 1 102 ? 3.024 -1.962 12.869 1.00 76.88 102 ILE A CA 1
ATOM 824 C C . ILE A 1 102 ? 3.139 -3.405 13.365 1.00 76.88 102 ILE A C 1
ATOM 826 O O . ILE A 1 102 ? 4.184 -4.043 13.234 1.00 76.88 102 ILE A O 1
ATOM 830 N N . ARG A 1 103 ? 2.071 -3.942 13.968 1.00 80.06 103 ARG A N 1
ATOM 831 C CA . ARG A 1 103 ? 2.041 -5.367 14.340 1.00 80.06 103 ARG A CA 1
ATOM 832 C C . ARG A 1 103 ? 1.990 -6.207 13.067 1.00 80.06 103 ARG A C 1
ATOM 834 O O . ARG A 1 103 ? 1.196 -5.890 12.192 1.00 80.06 103 ARG A O 1
ATOM 841 N N . ARG A 1 104 ? 2.739 -7.313 13.008 1.00 80.88 104 ARG A N 1
ATOM 842 C CA . ARG A 1 104 ? 2.791 -8.199 11.827 1.00 80.88 104 ARG A CA 1
ATOM 843 C C . ARG A 1 104 ? 1.408 -8.573 11.288 1.00 80.88 104 ARG A C 1
ATOM 845 O O . ARG A 1 104 ? 1.199 -8.525 10.088 1.00 80.88 104 ARG A O 1
ATOM 852 N N . VAL A 1 105 ? 0.462 -8.867 12.182 1.00 84.56 105 VAL A N 1
ATOM 853 C CA . VAL A 1 105 ? -0.928 -9.218 11.831 1.00 84.56 105 VAL A CA 1
ATOM 854 C C . VAL A 1 105 ? -1.649 -8.142 11.015 1.00 84.56 105 VAL A C 1
ATOM 856 O O . VAL A 1 105 ? -2.537 -8.462 10.243 1.00 84.56 105 VAL A O 1
ATOM 859 N N . HIS A 1 106 ? -1.253 -6.878 11.167 1.00 84.94 106 HIS A N 1
ATOM 860 C CA . HIS A 1 106 ? -1.848 -5.757 10.446 1.00 84.94 106 HIS A CA 1
ATOM 861 C C . HIS A 1 106 ? -1.052 -5.382 9.202 1.00 84.94 106 HIS A C 1
ATOM 863 O O . HIS A 1 106 ? -1.599 -4.685 8.358 1.00 84.94 106 HIS A O 1
ATOM 869 N N . LEU A 1 107 ? 0.204 -5.829 9.066 1.00 84.50 107 LEU A N 1
ATOM 870 C CA . LEU A 1 107 ? 1.095 -5.421 7.977 1.00 84.50 107 LEU A CA 1
ATOM 871 C C . LEU A 1 107 ? 0.435 -5.619 6.610 1.00 84.50 107 LEU A C 1
ATOM 873 O O . LEU A 1 107 ? 0.414 -4.673 5.833 1.00 84.50 107 LEU A O 1
ATOM 877 N N . GLN A 1 108 ? -0.192 -6.777 6.378 1.00 87.00 108 GLN A N 1
ATOM 878 C CA . GLN A 1 108 ? -0.893 -7.064 5.125 1.00 87.00 108 GLN A CA 1
ATOM 879 C C . GLN A 1 108 ? -1.966 -6.016 4.806 1.00 87.00 108 GLN A C 1
ATOM 881 O O . GLN A 1 108 ? -1.943 -5.447 3.728 1.00 87.00 108 GLN A O 1
ATOM 886 N N . SER A 1 109 ? -2.822 -5.657 5.768 1.00 89.25 109 SER A N 1
ATOM 887 C CA . SER A 1 109 ? -3.872 -4.650 5.542 1.00 89.25 109 SER A CA 1
ATOM 888 C C . SER A 1 109 ? -3.325 -3.269 5.147 1.00 89.25 109 SER A C 1
ATOM 890 O O . SER A 1 109 ? -3.988 -2.523 4.432 1.00 89.25 109 SER A O 1
ATOM 892 N N . TYR A 1 110 ? -2.111 -2.918 5.589 1.00 86.44 110 TYR A N 1
ATOM 893 C CA . TYR A 1 110 ? -1.437 -1.685 5.168 1.00 86.44 110 TYR A CA 1
ATOM 894 C C . TYR A 1 110 ? -0.822 -1.814 3.772 1.00 86.44 110 TYR A C 1
ATOM 896 O O . TYR A 1 110 ? -0.869 -0.854 3.006 1.00 86.44 110 TYR A O 1
ATOM 904 N N . LEU A 1 111 ? -0.262 -2.982 3.435 1.00 84.94 111 LEU A N 1
ATOM 905 C CA . LEU A 1 111 ? 0.209 -3.273 2.077 1.00 84.94 111 LEU A CA 1
ATOM 906 C C . LEU A 1 111 ? -0.955 -3.207 1.083 1.00 84.94 111 LEU A C 1
ATOM 908 O O . LEU A 1 111 ? -0.828 -2.572 0.038 1.00 84.94 111 LEU A O 1
ATOM 912 N N . ASP A 1 112 ? -2.096 -3.792 1.439 1.00 87.88 112 ASP A N 1
ATOM 913 C CA . ASP A 1 112 ? -3.315 -3.784 0.633 1.00 87.88 112 ASP A CA 1
ATOM 914 C C . ASP A 1 112 ? -3.846 -2.358 0.460 1.00 87.88 112 ASP A C 1
ATOM 916 O O . ASP A 1 112 ? -4.142 -1.938 -0.654 1.00 87.88 112 ASP A O 1
ATOM 920 N N . GLU A 1 113 ? -3.905 -1.561 1.533 1.00 88.38 113 GLU A N 1
ATOM 921 C CA . GLU A 1 113 ? -4.304 -0.153 1.439 1.00 88.38 113 GLU A CA 1
ATOM 922 C C . GLU A 1 113 ? -3.393 0.632 0.492 1.00 88.38 113 GLU A C 1
ATOM 924 O O . GLU A 1 113 ? -3.884 1.357 -0.372 1.00 88.38 113 GLU A O 1
ATOM 929 N N . GLN A 1 114 ? -2.072 0.490 0.631 1.00 83.38 114 GLN A N 1
ATOM 930 C CA . GLN A 1 114 ? -1.133 1.222 -0.211 1.00 83.38 114 GLN A CA 1
ATOM 931 C C . GLN A 1 114 ? -1.224 0.780 -1.672 1.00 83.38 114 GLN A C 1
ATOM 933 O O . GLN A 1 114 ? -1.280 1.629 -2.557 1.00 83.38 114 GLN A O 1
ATOM 938 N N . THR A 1 115 ? -1.311 -0.529 -1.912 1.00 82.75 115 THR A N 1
ATOM 939 C CA . THR A 1 115 ? -1.493 -1.110 -3.248 1.00 82.75 115 THR A CA 1
ATOM 940 C C . THR A 1 115 ? -2.787 -0.604 -3.876 1.00 82.75 115 THR A C 1
ATOM 942 O O . THR A 1 115 ? -2.809 -0.198 -5.035 1.00 82.75 115 THR A O 1
ATOM 945 N N . TRP A 1 116 ? -3.870 -0.553 -3.102 1.00 88.00 116 TRP A N 1
ATOM 946 C CA . TRP A 1 116 ? -5.138 -0.008 -3.562 1.00 88.00 116 TRP A CA 1
ATOM 947 C C . TRP A 1 116 ? -5.003 1.473 -3.925 1.00 88.00 116 TRP A C 1
ATOM 949 O O . TRP A 1 116 ? -5.444 1.886 -4.994 1.00 88.00 116 TRP A O 1
ATOM 959 N N . ARG A 1 117 ? -4.331 2.274 -3.088 1.00 85.50 117 ARG A N 1
ATOM 960 C CA . ARG A 1 117 ? -4.052 3.684 -3.392 1.00 85.50 117 ARG A CA 1
ATOM 961 C C . ARG A 1 117 ? -3.207 3.834 -4.653 1.00 85.50 117 ARG A C 1
ATOM 963 O O . ARG A 1 117 ? -3.480 4.738 -5.421 1.00 85.50 117 ARG A O 1
ATOM 970 N N . ASP A 1 118 ? -2.229 2.969 -4.886 1.00 79.19 118 ASP A N 1
ATOM 971 C CA . ASP A 1 118 ? -1.390 3.028 -6.086 1.00 79.19 118 ASP A CA 1
ATOM 972 C C . ASP A 1 118 ? -2.146 2.739 -7.368 1.00 79.19 118 ASP A C 1
ATOM 974 O O . ASP A 1 118 ? -2.051 3.485 -8.337 1.00 79.19 118 ASP A O 1
ATOM 978 N N . TRP A 1 119 ? -2.919 1.663 -7.362 1.00 79.12 119 TRP A N 1
ATOM 979 C CA . TRP A 1 119 ? -3.526 1.149 -8.581 1.00 79.12 119 TRP A CA 1
ATOM 980 C C . TRP A 1 119 ? -4.911 1.712 -8.854 1.00 79.12 119 TRP A C 1
ATOM 982 O O . TRP A 1 119 ? -5.388 1.662 -9.986 1.00 79.12 119 TRP A O 1
ATOM 992 N N . ARG A 1 120 ? -5.595 2.204 -7.818 1.00 84.06 120 ARG A N 1
ATOM 993 C CA . ARG A 1 120 ? -6.966 2.712 -7.927 1.00 84.06 120 ARG A CA 1
ATOM 994 C C . ARG A 1 120 ? -7.062 4.217 -7.763 1.00 84.06 120 ARG A C 1
ATOM 996 O O . ARG A 1 120 ? -8.120 4.755 -8.082 1.00 84.06 120 ARG A O 1
ATOM 1003 N N . ALA A 1 121 ? -6.024 4.912 -7.282 1.00 76.56 121 ALA A N 1
ATOM 1004 C CA . ALA A 1 121 ? -6.065 6.370 -7.264 1.00 76.56 121 ALA A CA 1
ATOM 1005 C C . ALA A 1 121 ? -6.188 6.918 -8.685 1.00 76.56 121 ALA A C 1
ATOM 1007 O O . ALA A 1 121 ? -5.557 6.452 -9.627 1.00 76.56 121 ALA A O 1
ATOM 1008 N N . SER A 1 122 ? -7.011 7.950 -8.810 1.00 71.31 122 SER A N 1
ATOM 1009 C CA . SER A 1 122 ? -7.108 8.748 -10.027 1.00 71.31 122 SER A CA 1
ATOM 1010 C C . SER A 1 122 ? -6.227 9.991 -9.902 1.00 71.31 122 SER A C 1
ATOM 1012 O O . SER A 1 122 ? -5.825 10.357 -8.796 1.00 71.31 122 SER A O 1
ATOM 1014 N N . ASN A 1 123 ? -6.045 10.737 -10.996 1.00 68.06 123 ASN A N 1
ATOM 1015 C CA . ASN A 1 123 ? -5.431 12.074 -10.951 1.00 68.06 123 ASN A CA 1
ATOM 1016 C C . ASN A 1 123 ? -6.152 13.040 -9.987 1.00 68.06 123 ASN A C 1
ATOM 1018 O O . ASN A 1 123 ? -5.575 14.034 -9.562 1.00 68.06 123 ASN A O 1
ATOM 1022 N N . ARG A 1 124 ? -7.409 12.750 -9.614 1.00 66.62 124 ARG A N 1
ATOM 1023 C CA . ARG A 1 124 ? -8.194 13.500 -8.617 1.00 66.62 124 ARG A CA 1
ATOM 1024 C C . ARG A 1 124 ? -8.064 12.939 -7.192 1.00 66.62 124 ARG A C 1
ATOM 1026 O O . ARG A 1 124 ? -8.845 13.297 -6.313 1.00 66.62 124 ARG A O 1
ATOM 1033 N N . GLY A 1 125 ? -7.111 12.039 -6.957 1.00 82.38 125 GLY A N 1
ATOM 1034 C CA . GLY A 1 125 ? -6.862 11.384 -5.677 1.00 82.38 125 GLY A CA 1
ATOM 1035 C C . GLY A 1 125 ? -7.639 10.078 -5.475 1.00 82.38 125 GLY A C 1
ATOM 1036 O O . GLY A 1 125 ? -8.133 9.448 -6.416 1.00 82.38 125 GLY A O 1
ATOM 1037 N N . THR A 1 126 ? -7.720 9.663 -4.208 1.00 84.06 126 THR A N 1
ATOM 1038 C CA . THR A 1 126 ? -8.258 8.358 -3.769 1.00 84.06 126 THR A CA 1
ATOM 1039 C C . THR A 1 126 ? -9.740 8.394 -3.398 1.00 84.06 126 THR A C 1
ATOM 1041 O O . THR A 1 126 ? -10.368 7.345 -3.302 1.00 84.06 126 THR A O 1
ATOM 1044 N N . PHE A 1 127 ? -10.316 9.586 -3.223 1.00 84.50 127 PHE A N 1
ATOM 1045 C CA . PHE A 1 127 ? -11.667 9.759 -2.689 1.00 84.50 127 PHE A CA 1
ATOM 1046 C C . PHE A 1 127 ? -12.757 9.180 -3.601 1.00 84.50 127 PHE A C 1
ATOM 1048 O O . PHE A 1 127 ? -13.529 8.330 -3.173 1.00 84.50 127 PHE A O 1
ATOM 1055 N N . TYR A 1 128 ? -12.799 9.585 -4.873 1.00 85.62 128 TYR A N 1
ATOM 1056 C CA . TYR A 1 128 ? -13.835 9.121 -5.805 1.00 85.62 128 TYR A CA 1
ATOM 1057 C C . TYR A 1 128 ? -13.768 7.615 -6.107 1.00 85.62 128 TYR A C 1
ATOM 1059 O O . TYR A 1 128 ? -14.812 6.963 -6.037 1.00 85.62 128 TYR A O 1
ATOM 1067 N N . PRO A 1 129 ? -12.585 7.021 -6.369 1.00 85.12 129 PRO A N 1
ATOM 1068 C CA . PRO A 1 129 ? -12.468 5.568 -6.480 1.00 85.12 129 PRO A CA 1
ATOM 1069 C C . PRO A 1 129 ? -12.954 4.842 -5.218 1.00 85.12 129 PRO A C 1
ATOM 1071 O O . PRO A 1 129 ? -13.606 3.802 -5.318 1.00 85.12 129 PRO A O 1
ATOM 1074 N N . PHE A 1 130 ? -12.696 5.415 -4.037 1.00 87.88 130 PHE A N 1
ATOM 1075 C CA . PHE A 1 130 ? -13.110 4.832 -2.763 1.00 87.88 130 PHE A CA 1
ATOM 1076 C C . PHE A 1 130 ? -14.633 4.874 -2.581 1.00 87.88 130 PHE A C 1
ATOM 1078 O O . PHE A 1 130 ? -15.244 3.882 -2.194 1.00 87.88 130 PHE A O 1
ATOM 1085 N N . LEU A 1 131 ? -15.275 5.993 -2.929 1.00 85.88 131 LEU A N 1
ATOM 1086 C CA . LEU A 1 131 ? -16.738 6.086 -2.932 1.00 85.88 131 LEU A CA 1
ATOM 1087 C C . LEU A 1 131 ? -17.378 5.063 -3.879 1.00 85.88 131 LEU A C 1
ATOM 1089 O O . LEU A 1 131 ? -18.409 4.478 -3.550 1.00 85.88 131 LEU A O 1
ATOM 1093 N N . GLY A 1 132 ? -16.747 4.814 -5.030 1.00 85.94 132 GLY A N 1
ATOM 1094 C CA . GLY A 1 132 ? -17.203 3.805 -5.983 1.00 85.94 132 GLY A CA 1
ATOM 1095 C C . GLY A 1 132 ? -17.271 2.403 -5.375 1.00 85.94 132 GLY A C 1
ATOM 1096 O O . GLY A 1 132 ? -18.272 1.711 -5.553 1.00 85.94 132 GLY A O 1
ATOM 1097 N N . ILE A 1 133 ? -16.249 1.995 -4.616 1.00 87.81 133 ILE A N 1
ATOM 1098 C CA . ILE A 1 133 ? -16.234 0.675 -3.961 1.00 87.81 133 ILE A CA 1
ATOM 1099 C C . ILE A 1 133 ? -17.114 0.626 -2.712 1.00 87.81 133 ILE A C 1
ATOM 1101 O O . ILE A 1 133 ? -17.739 -0.398 -2.447 1.00 87.81 133 ILE A O 1
ATOM 1105 N N . LEU A 1 134 ? -17.232 1.735 -1.977 1.00 86.00 134 LEU A N 1
ATOM 1106 C CA . LEU A 1 134 ? -18.152 1.836 -0.844 1.00 86.00 134 LEU A CA 1
ATOM 1107 C C . LEU A 1 134 ? -19.596 1.584 -1.278 1.00 86.00 134 LEU A C 1
ATOM 1109 O O . LEU A 1 134 ? -20.304 0.811 -0.637 1.00 86.00 134 LEU A O 1
ATOM 1113 N N . ARG A 1 135 ? -20.009 2.178 -2.403 1.00 83.38 135 ARG A N 1
ATOM 1114 C CA . ARG A 1 135 ? -21.344 1.973 -2.978 1.00 83.38 135 ARG A CA 1
ATOM 1115 C C . ARG A 1 135 ? -21.604 0.510 -3.351 1.00 83.38 135 ARG A C 1
ATOM 1117 O O . ARG A 1 135 ? -22.737 0.059 -3.263 1.00 83.38 135 ARG A O 1
ATOM 1124 N N . GLN A 1 136 ? -20.575 -0.235 -3.755 1.00 77.25 136 GLN A N 1
ATOM 1125 C CA . GLN A 1 136 ? -20.711 -1.661 -4.075 1.00 77.25 136 GLN A CA 1
ATOM 1126 C C . GLN A 1 136 ? -20.889 -2.533 -2.826 1.00 77.25 136 GLN A C 1
ATOM 1128 O O . GLN A 1 136 ? -21.511 -3.586 -2.912 1.00 77.25 136 GLN A O 1
ATOM 1133 N N . GLN A 1 137 ? -20.350 -2.115 -1.675 1.00 73.94 137 GLN A N 1
ATOM 1134 C CA . GLN A 1 137 ? -20.495 -2.858 -0.419 1.00 73.94 137 GLN A CA 1
ATOM 1135 C C . GLN A 1 137 ? -21.796 -2.556 0.329 1.00 73.94 137 GLN A C 1
ATOM 1137 O O . GLN A 1 137 ? -22.262 -3.400 1.089 1.00 73.94 137 GLN A O 1
ATOM 1142 N N . PHE A 1 138 ? -22.377 -1.377 0.110 1.00 76.81 138 PHE A N 1
ATOM 1143 C CA . PHE A 1 138 ? -23.641 -0.958 0.711 1.00 76.81 138 PHE A CA 1
ATOM 1144 C C . PHE A 1 138 ? -24.620 -0.540 -0.396 1.00 76.81 138 PHE A C 1
ATOM 1146 O O . PHE A 1 138 ? -24.815 0.661 -0.610 1.00 76.81 138 PHE A O 1
ATOM 1153 N N . PRO A 1 139 ? -25.187 -1.502 -1.151 1.00 66.19 139 PRO A N 1
ATOM 1154 C CA . PRO A 1 139 ? -26.260 -1.193 -2.083 1.00 66.19 139 PRO A CA 1
ATOM 1155 C C . PRO A 1 139 ? -27.460 -0.660 -1.290 1.00 66.19 139 PRO A C 1
ATOM 1157 O O . PRO A 1 139 ? -27.850 -1.251 -0.283 1.00 66.19 139 PRO A O 1
ATOM 1160 N N . VAL A 1 140 ? -27.970 0.495 -1.720 1.00 64.94 140 VAL A N 1
ATOM 1161 C CA . VAL A 1 140 ? -29.183 1.129 -1.178 1.00 64.94 140 VAL A CA 1
ATOM 1162 C C . VAL A 1 140 ? -30.408 0.460 -1.776 1.00 64.94 140 VAL A C 1
ATOM 1164 O O . VAL A 1 140 ? -30.347 0.173 -2.996 1.00 64.94 140 VAL A O 1
#

Radius of gyration: 17.22 Å; Cα contacts (8 Å, |Δi|>4): 129; chains: 1; bounding box: 44×36×46 Å

Foldseek 3Di:
DDDQDPVNVVVVVLVLLVLLLVCCVVVPPPPADDPPFDKDKDKDWLQDDQDPPFADGAPDIDIDIDIGGDDDCQDPVRRDHPVVVVVLVVVLSVVCVVNRHDHPVCSVSSNSSSVSQVPQADVVGDVVSSVVSVCVVDPD

Sequence (140 aa):
MCDVSERAVGHISARIRDICAEDLRRRPVIPFGGPGVVCQIDESRFNHKPKHNRGRPPMRENWVFGVVHRYNFVDPITGVHSQHIESLWSRLKSTVKERRGIRRVHLQSYLDEQTWRDWRASNRGTFYPFLGILRQQFPV

=== Feature glossary ===
Key to the feature types in this record:

Secondary structure (8-state, DSSP). Secondary structure is the local, repeating backbone conformation. DSSP classifies it into eight states by reading the hydrogen-bond network: three helix types (H, G, I), two β types (E, B), two non-regular types (T, S), and unstructured coil (-).

Backbone torsions (φ/ψ). Backbone dihedral angles. Every residue except chain termini has a φ (preceding-C → N → Cα → C) and a ψ (N → Cα → C → next-N). They are reported in degrees following the IUPAC sign convention. Secondary structure is essentially a statement about which (φ, ψ) basin each residue occupies.

Predicted aligned error. Predicted Aligned Error (PAE) is an AlphaFold confidence matrix: entry (i, j) is the expected error in the position of residue j, in ångströms, when the prediction is superimposed on the true structure at residue i. Low PAE within a block of residues means that block is internally rigid and well-predicted; high PAE between two blocks means their relative placement is uncertain even if each block individually is confident.

B-factor. B-factor (Debye–Waller factor) reflects atomic displacement in the crystal lattice. It is an experimental observable (units Å²), not a prediction; low values mean the atom is pinned down, high values mean it moves or is heterogeneous across the crystal.

Secondary structure (3-state, P-SEA). Three-state secondary structure (P-SEA) collapses the eight DSSP classes into helix (a), strand (b), and coil (c). P-SEA assigns these from Cα geometry alone — distances and angles — without requiring backbone oxygens, so it works on any Cα trace.

Sequence. Primary structure: the covalent order of the twenty standard amino acids along the backbone. Two proteins with the same sequence will (almost always) fold to the same structure; two with 30% identity often share a fold but not the details.

pLDDT. pLDDT is the predicted lDDT-Cα score: AlphaFold's confidence that th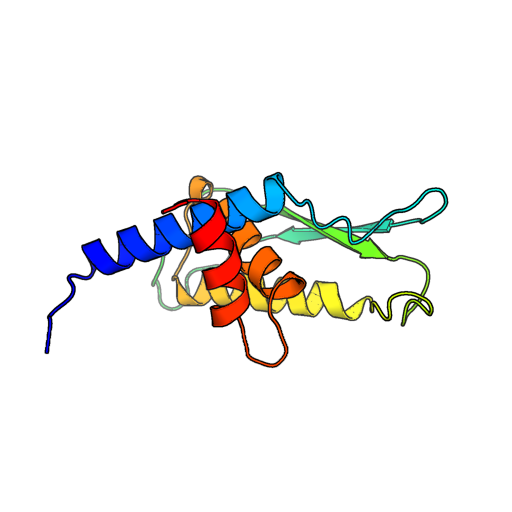e local environment of each residue (all inter-atomic distances within 15 Å) is correctly placed. It is a per-residue number between 0 and 100, with higher meaning more reliable.

InterPro / GO / CATH / organism. Functional annotations link the protein to curated databases. InterPro entries identify conserved domains and families by matching the sequence against member-database signatures (Pfam, PROSITE, CDD, …). Gene Ontology (GO) terms describe molecular function, biological process, and cellular component in a controlled vocabulary. CATH places the structure in a hierarchical fold classification (Class/Architecture/Topology/Homologous-superfamily). The organism is the source species.

Contact-map, Ramachandran, and PAE plots. Three diagnostic plots accompany the record. The Cα contact map visualizes the tertiary structure as a 2D adjacency matrix (8 Å cutoff, sequence-local contacts suppressed). The Ramachandran plot shows the distribution of backbone (φ, ψ) torsions, with points in the α and β basins reflecting secondary structure content. The PAE plot shows AlphaFold's inter-residue confidence as a color matrix.

mmCIF coordinates. The mmCIF table is the protein's shape written out atom by atom. For each backbone N, Cα, C, and carbonyl O, it records an (x, y, z) coordinate triple in Å plus the residue type, chain letter, and residue number.

Radius of gyration, Cα contacts, bounding box. Three whole-structure scalars: the radius of gyration (RMS distance of Cα from centroid, in Å), the count of Cα–Cα contacts (pairs closer than 8 Å and separated by more than four residues in sequence — i.e. tertiary, not local, contacts), and the bounding-box dimensions. Together they distinguish compact globular folds from extended fibres or disordered chains.

Foldseek 3Di. The Foldseek 3Di string encodes local tertiary geometry as a 20-letter alphabet — one character per residue — derived from the relative positions of nearby Cα atoms. Unlike the amino-acid sequence, 3Di is a direct function of the 3D structure, so two proteins with the same fold have similar 3Di strings even at low sequence identity.

Rendered structure images. Six rendered views show the 3D structure from the faces of a cube — i.e. along ±x, ±y, ±z. Rendering representation is drawn randomly per protein from cartoon (secondary-structure ribbons), sticks (backbone bonds), or molecular surface; coloring is either N→C rainbow (blue at the N-terminus through red at the C-terminus) or one color per chain.

Nearest PDB structures. The Foldseek neighbor list gives the closest experimentally determined structures in the PDB, ranked by structural alignment. TM-score near 1 means near-identical fold; near 0.3 means only rough topology match. This is how one finds what a novel AlphaFold prediction most resembles in the solved-structure universe.

Solvent-accessible surface area. SASA measures how much of the protein is reachable by solvent. It is computed by rolling a water-sized probe over the atomic surface and summing the exposed area (Å²). Per-residue SASA distinguishes core (buried, low SASA) from surface (exposed, high SASA) residues; total SASA is a whole-molecule size measure.